Protein AF-J4VB15-F1 (afdb_monomer_lite)

Radius of gyration: 11.92 Å; chains: 1; bounding box: 34×20×24 Å

Secondary structure (DSSP, 8-state):
----EEEEEEESS-HHHHHHHHHHHHH-S---EEEEEEESS--SSSHHHHHHTT-EEEE--

pLDDT: mean 71.32, std 14.36, range [43.47, 89.44]

Foldseek 3Di:
DLDAEEAEAEDEPPLPVVLVVLVVLVVDPDDRYEYEYEYADDDPDRVVSCVVPPHDYDYDD

Structure (mmCIF, N/CA/C/O backbone):
data_AF-J4VB15-F1
#
_entry.id   AF-J4VB15-F1
#
loop_
_atom_site.group_PDB
_atom_site.id
_atom_site.type_symbol
_atom_site.label_atom_id
_atom_site.label_alt_id
_atom_site.label_comp_id
_atom_site.label_asym_id
_atom_site.label_entity_id
_atom_site.label_seq_id
_atom_site.pdbx_PDB_ins_code
_atom_site.Cartn_x
_atom_site.Cartn_y
_atom_site.Cartn_z
_atom_site.occupancy
_atom_site.B_iso_or_equiv
_atom_site.auth_seq_id
_atom_site.auth_comp_id
_atom_site.auth_asym_id
_atom_site.auth_atom_id
_atom_site.pdbx_PDB_model_num
ATOM 1 N N . MET A 1 1 ? -22.834 2.726 9.727 1.00 50.69 1 MET A N 1
ATOM 2 C CA . MET A 1 1 ? -22.798 2.100 8.390 1.00 50.69 1 MET A CA 1
ATOM 3 C C . MET A 1 1 ? -21.616 1.151 8.369 1.00 50.69 1 MET A C 1
ATOM 5 O O . MET A 1 1 ? -20.517 1.593 8.668 1.00 50.69 1 MET A O 1
ATOM 9 N N . ASN A 1 2 ? -21.855 -0.141 8.135 1.00 65.88 2 ASN A N 1
ATOM 10 C CA . ASN A 1 2 ? -20.825 -1.189 8.113 1.00 65.88 2 ASN A CA 1
ATOM 11 C C . ASN A 1 2 ? -20.578 -1.646 6.669 1.00 65.88 2 ASN A C 1
ATOM 13 O O . ASN A 1 2 ? -20.592 -2.837 6.363 1.00 65.88 2 ASN A O 1
ATOM 17 N N . GLU A 1 3 ? -20.462 -0.675 5.767 1.00 83.00 3 GLU A N 1
ATOM 18 C CA . GLU A 1 3 ? -20.201 -0.944 4.360 1.00 83.00 3 GLU A CA 1
ATOM 19 C C . GLU A 1 3 ? -18.750 -1.394 4.238 1.00 83.00 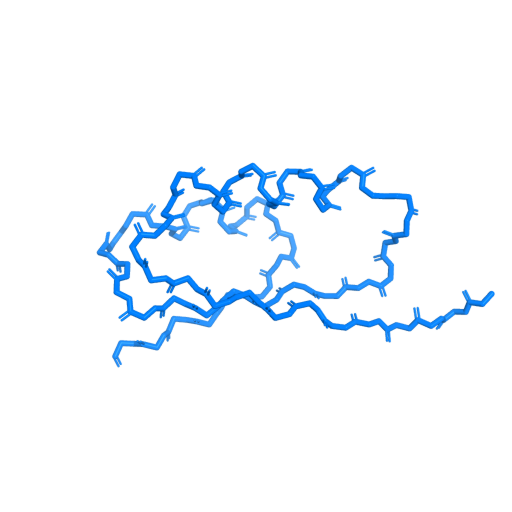3 GLU A C 1
ATOM 21 O O . GLU A 1 3 ? -17.846 -0.748 4.773 1.00 83.00 3 GLU A O 1
ATOM 26 N N . ARG A 1 4 ? -18.559 -2.572 3.645 1.00 86.19 4 ARG A N 1
ATOM 27 C CA . ARG A 1 4 ? -17.243 -3.115 3.328 1.00 86.19 4 ARG A CA 1
ATOM 28 C C . ARG A 1 4 ? -16.986 -2.840 1.859 1.00 86.19 4 ARG A C 1
ATOM 30 O O . ARG A 1 4 ? -17.840 -3.159 1.034 1.00 86.19 4 ARG A O 1
ATOM 37 N N . CYS A 1 5 ? -15.835 -2.263 1.545 1.00 88.38 5 CYS A N 1
ATOM 38 C CA . CYS A 1 5 ? -15.430 -2.011 0.167 1.00 88.38 5 CYS A CA 1
ATOM 39 C C . CYS A 1 5 ? -14.094 -2.688 -0.154 1.00 88.38 5 CYS A C 1
ATOM 41 O O . CYS A 1 5 ? -13.334 -3.069 0.737 1.00 88.38 5 CYS A O 1
ATOM 43 N N . SER A 1 6 ? -13.830 -2.849 -1.444 1.00 89.06 6 SER A N 1
ATOM 44 C CA . SER A 1 6 ? -12.593 -3.434 -1.953 1.00 89.06 6 SER A CA 1
ATOM 45 C C . SER A 1 6 ? -11.910 -2.401 -2.838 1.00 89.06 6 SER A C 1
ATOM 47 O O . SER A 1 6 ? -12.538 -1.833 -3.733 1.00 89.06 6 SER A O 1
ATOM 49 N N . VAL A 1 7 ? -10.636 -2.133 -2.567 1.00 86.69 7 VAL A N 1
ATOM 50 C CA . VAL A 1 7 ? -9.808 -1.173 -3.299 1.00 86.69 7 VAL A CA 1
ATOM 51 C C . VAL A 1 7 ? -8.858 -1.962 -4.188 1.00 86.69 7 VAL A C 1
ATOM 53 O O . VAL A 1 7 ? -7.971 -2.652 -3.691 1.00 86.69 7 VAL A O 1
ATOM 56 N N . ILE A 1 8 ? -9.053 -1.875 -5.502 1.00 87.50 8 ILE A N 1
ATOM 57 C CA . ILE A 1 8 ? -8.209 -2.556 -6.488 1.00 87.50 8 ILE A CA 1
ATOM 58 C C . ILE A 1 8 ? -7.276 -1.518 -7.106 1.00 87.50 8 ILE A C 1
ATOM 60 O O . ILE A 1 8 ? -7.741 -0.542 -7.694 1.00 87.50 8 ILE A O 1
ATOM 64 N N . ILE A 1 9 ? -5.968 -1.722 -6.960 1.00 85.00 9 ILE A N 1
ATOM 65 C CA . ILE A 1 9 ? -4.929 -0.824 -7.466 1.00 85.00 9 ILE A CA 1
ATOM 66 C C . ILE A 1 9 ? -4.138 -1.576 -8.528 1.00 85.00 9 ILE A C 1
ATOM 68 O O . ILE A 1 9 ? -3.511 -2.585 -8.226 1.00 85.00 9 ILE A O 1
ATOM 72 N N . ILE A 1 10 ? -4.170 -1.089 -9.764 1.00 82.25 10 ILE A N 1
ATOM 73 C CA . ILE A 1 10 ? -3.403 -1.667 -10.870 1.00 82.25 10 ILE A CA 1
ATOM 74 C C . ILE A 1 10 ? -2.152 -0.812 -11.054 1.00 82.25 10 ILE A C 1
ATOM 76 O O . ILE A 1 10 ? -2.265 0.386 -11.322 1.00 82.25 10 ILE A O 1
ATOM 80 N N . THR A 1 11 ? -0.976 -1.410 -10.883 1.00 74.69 11 THR A N 1
ATOM 81 C CA . THR A 1 11 ? 0.318 -0.746 -11.071 1.00 74.69 11 THR A CA 1
ATOM 82 C C . THR A 1 11 ? 1.023 -1.294 -12.308 1.00 74.69 11 THR A C 1
ATOM 84 O O . THR A 1 11 ? 1.013 -2.493 -12.579 1.00 74.69 11 THR A O 1
ATOM 87 N N . LEU A 1 12 ? 1.643 -0.393 -13.072 1.00 68.75 12 LEU A N 1
ATOM 88 C CA . LEU A 1 12 ? 2.559 -0.717 -14.163 1.00 68.75 12 LEU A CA 1
ATOM 89 C C . LEU A 1 12 ? 3.805 0.152 -13.970 1.00 68.75 12 LEU A C 1
ATOM 91 O O . LEU A 1 12 ? 3.744 1.352 -14.219 1.00 68.75 12 LEU A O 1
ATOM 95 N N . ASN A 1 13 ? 4.908 -0.426 -13.487 1.00 65.44 13 ASN A N 1
ATOM 96 C CA . ASN A 1 13 ? 6.185 0.272 -13.257 1.00 65.44 13 ASN A CA 1
ATOM 97 C C . ASN A 1 13 ? 6.140 1.481 -12.282 1.00 65.44 13 ASN A C 1
ATOM 99 O O . ASN A 1 13 ? 6.999 2.361 -12.332 1.00 65.44 13 ASN A O 1
ATOM 103 N N . GLU A 1 14 ? 5.175 1.522 -11.353 1.00 64.88 14 GLU A N 1
ATOM 104 C CA . GLU A 1 14 ? 4.905 2.661 -10.444 1.00 64.88 14 GLU A CA 1
ATOM 105 C C . GLU A 1 14 ? 5.252 2.377 -8.96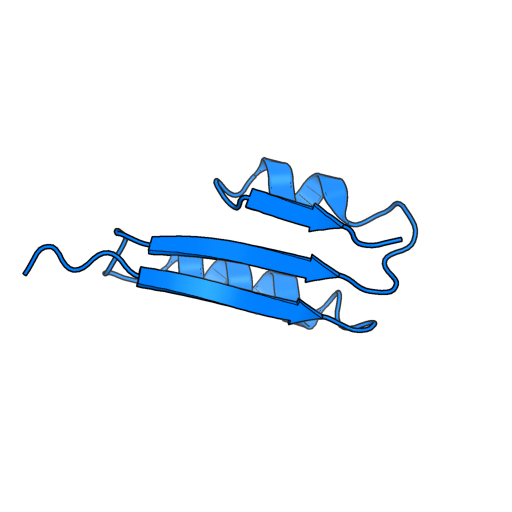2 1.00 64.88 14 GLU A C 1
ATOM 107 O O . GLU A 1 14 ? 4.563 2.793 -8.023 1.00 64.88 14 GLU A O 1
ATOM 112 N N . GLU A 1 15 ? 6.368 1.680 -8.721 1.00 65.00 15 GLU A N 1
ATOM 113 C CA . GLU A 1 15 ? 6.760 1.197 -7.385 1.00 65.00 15 GLU A CA 1
ATOM 114 C C . GLU A 1 15 ? 7.003 2.292 -6.332 1.00 65.00 15 GLU A C 1
ATOM 116 O O . GLU A 1 15 ? 6.929 2.048 -5.124 1.00 65.00 15 GLU A O 1
ATOM 121 N N . ARG A 1 16 ? 7.324 3.518 -6.761 1.00 68.44 16 ARG A N 1
ATOM 122 C CA . ARG A 1 16 ? 7.561 4.639 -5.836 1.00 68.44 16 ARG A CA 1
ATOM 123 C C . ARG A 1 16 ? 6.259 5.231 -5.310 1.00 68.44 16 ARG A C 1
ATOM 125 O O . ARG A 1 16 ? 6.182 5.576 -4.134 1.00 68.44 16 ARG A O 1
ATOM 132 N N . ASN A 1 17 ? 5.245 5.325 -6.162 1.00 75.88 17 ASN A N 1
ATOM 133 C CA . ASN A 1 17 ? 3.989 5.992 -5.834 1.00 75.88 17 ASN A CA 1
ATOM 134 C C . ASN A 1 17 ? 3.053 5.085 -5.027 1.00 75.88 17 ASN A C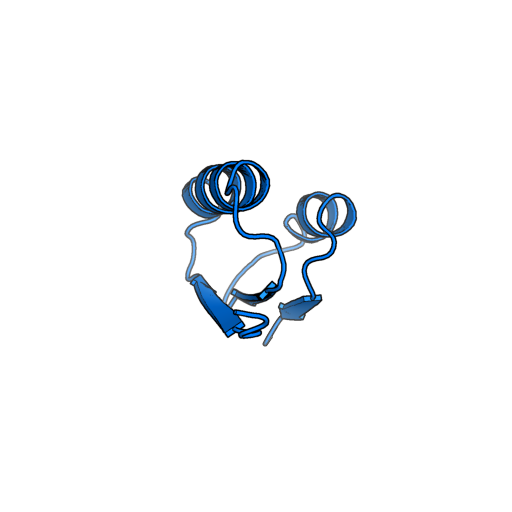 1
ATOM 136 O O . ASN A 1 17 ? 2.358 5.560 -4.128 1.00 75.88 17 ASN A O 1
ATOM 140 N N . ILE A 1 18 ? 3.107 3.771 -5.262 1.00 79.88 18 ILE A N 1
ATOM 141 C CA . ILE A 1 18 ? 2.298 2.798 -4.518 1.00 79.88 18 ILE A CA 1
ATOM 142 C C . ILE A 1 18 ? 2.625 2.772 -3.020 1.00 79.88 18 ILE A C 1
ATOM 144 O O . ILE A 1 18 ? 1.717 2.631 -2.208 1.00 79.88 18 ILE A O 1
ATOM 148 N N . LYS A 1 19 ? 3.885 2.995 -2.615 1.00 77.75 19 LYS A N 1
ATOM 149 C CA . LYS A 1 19 ? 4.255 3.049 -1.186 1.00 77.75 19 LYS A CA 1
ATOM 150 C C . LYS A 1 19 ? 3.558 4.194 -0.452 1.00 77.75 19 LYS A C 1
ATOM 152 O O . LYS A 1 19 ? 3.067 3.999 0.660 1.00 77.75 19 LYS A O 1
ATOM 157 N N . ASN A 1 20 ? 3.491 5.368 -1.080 1.00 84.31 20 ASN A N 1
ATOM 158 C CA . ASN A 1 20 ? 2.799 6.526 -0.515 1.00 84.31 20 ASN A CA 1
ATOM 159 C C . ASN A 1 20 ? 1.291 6.260 -0.435 1.00 84.31 20 ASN A C 1
ATOM 161 O O . ASN A 1 20 ? 0.699 6.443 0.622 1.00 84.31 20 ASN A O 1
ATOM 165 N N . LEU A 1 21 ? 0.698 5.710 -1.500 1.00 84.81 21 LEU A N 1
ATOM 166 C CA . LEU A 1 21 ? -0.725 5.364 -1.533 1.00 84.81 21 LEU A CA 1
ATOM 167 C C . LEU A 1 21 ? -1.111 4.339 -0.454 1.00 84.81 21 LEU A C 1
ATOM 169 O O . LEU A 1 21 ? -2.108 4.517 0.243 1.00 84.81 21 LEU A O 1
ATOM 173 N N . LEU A 1 22 ? -0.318 3.279 -0.282 1.00 83.12 22 LEU A N 1
ATOM 174 C CA . LEU A 1 22 ? -0.545 2.285 0.770 1.00 83.12 22 LEU A CA 1
ATOM 175 C C . LEU A 1 22 ? -0.395 2.900 2.172 1.00 83.12 22 LEU A C 1
ATOM 177 O O . LEU A 1 22 ? -1.184 2.590 3.066 1.00 83.12 22 LEU A O 1
ATOM 181 N N . SER A 1 23 ? 0.559 3.818 2.356 1.00 84.44 23 SER A N 1
ATOM 182 C CA . SER A 1 23 ? 0.723 4.562 3.613 1.00 84.44 23 SER A CA 1
ATOM 183 C C . SER A 1 23 ? -0.498 5.438 3.917 1.00 84.44 23 SER A C 1
ATOM 185 O O . SER A 1 23 ? -0.997 5.431 5.042 1.00 84.44 23 SER A O 1
ATOM 187 N N . ASP A 1 24 ? -1.042 6.123 2.911 1.00 87.25 24 ASP A N 1
ATOM 188 C CA . ASP A 1 24 ? -2.239 6.954 3.053 1.00 87.25 24 ASP A CA 1
ATOM 189 C C . ASP A 1 24 ? -3.487 6.118 3.374 1.00 87.25 24 ASP A C 1
ATOM 191 O O . ASP A 1 24 ? -4.292 6.502 4.229 1.00 87.25 24 ASP A O 1
ATOM 195 N N . LEU A 1 25 ? -3.635 4.938 2.759 1.00 86.31 25 LEU A N 1
ATOM 196 C CA . LEU A 1 25 ? -4.698 3.977 3.085 1.00 86.31 25 LEU A CA 1
ATOM 197 C C . LEU A 1 25 ? -4.588 3.491 4.541 1.00 86.31 25 LEU A C 1
ATOM 199 O O . LEU A 1 25 ? -5.594 3.379 5.250 1.00 86.31 25 LEU A O 1
ATOM 203 N N . CYS A 1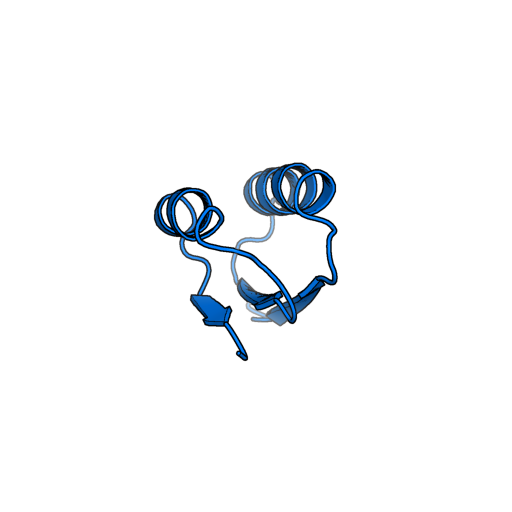 26 ? -3.367 3.306 5.045 1.00 82.62 26 CYS A N 1
ATOM 204 C CA . CYS A 1 26 ? -3.117 3.016 6.456 1.00 82.62 26 CYS A CA 1
ATOM 205 C C . CYS A 1 26 ? -3.491 4.161 7.407 1.00 82.62 26 CYS A C 1
ATOM 207 O O . CYS A 1 26 ? -3.777 3.896 8.576 1.00 82.62 26 CYS A O 1
ATOM 209 N N . LEU A 1 27 ? -3.580 5.404 6.937 1.00 87.19 27 LEU A N 1
ATOM 210 C CA . LEU A 1 27 ? -3.992 6.555 7.749 1.00 87.19 27 LEU A CA 1
ATOM 211 C C . LEU A 1 27 ? -5.496 6.866 7.664 1.00 87.19 27 LEU A C 1
ATOM 213 O O . LEU A 1 27 ? -5.997 7.664 8.455 1.00 87.19 27 LEU A O 1
ATOM 217 N N . GLN A 1 28 ? -6.245 6.210 6.770 1.00 85.69 28 GLN A N 1
ATOM 218 C CA . GLN A 1 28 ? -7.692 6.424 6.638 1.00 85.69 28 GLN A CA 1
ATOM 219 C C . GLN A 1 28 ? -8.458 6.092 7.926 1.00 85.69 28 GLN A C 1
ATOM 221 O O . GLN A 1 28 ? -8.157 5.116 8.613 1.00 85.69 28 GLN A O 1
ATOM 226 N N . THR A 1 29 ? -9.490 6.876 8.235 1.00 89.44 29 THR A N 1
ATOM 227 C CA . THR A 1 29 ? -10.361 6.670 9.408 1.00 89.44 29 THR A CA 1
ATOM 228 C C . THR A 1 29 ? -11.348 5.518 9.216 1.00 89.44 29 THR A C 1
ATOM 230 O O . THR A 1 29 ? -11.731 4.858 10.181 1.00 89.44 29 THR A O 1
ATOM 233 N N . HIS A 1 30 ? -11.738 5.238 7.973 1.00 86.62 30 HIS A N 1
ATOM 234 C CA . HIS A 1 30 ? -12.464 4.029 7.606 1.00 86.62 30 HIS A CA 1
ATOM 235 C C . HIS A 1 30 ? -11.467 2.872 7.463 1.00 86.62 30 HIS A C 1
ATOM 237 O O . HIS A 1 30 ? -10.445 3.046 6.817 1.00 86.62 30 HIS A O 1
ATOM 243 N N . LYS A 1 31 ? -11.734 1.712 8.075 1.00 83.75 31 LYS A N 1
ATOM 244 C CA . LYS A 1 31 ? -10.832 0.536 8.057 1.00 83.75 31 LYS A CA 1
ATOM 245 C C . LYS A 1 31 ? -11.469 -0.734 7.509 1.00 83.75 31 LYS A C 1
ATOM 247 O O . LYS A 1 31 ? -10.809 -1.761 7.414 1.00 83.75 31 LYS A O 1
ATOM 252 N N . ASN A 1 32 ? -12.755 -0.684 7.178 1.00 89.06 32 ASN A N 1
ATOM 253 C CA . ASN A 1 32 ? -13.503 -1.854 6.737 1.00 89.06 32 ASN A CA 1
ATOM 254 C C . ASN A 1 32 ? -13.334 -2.065 5.228 1.00 89.06 32 ASN A C 1
ATOM 256 O O . ASN A 1 32 ? -14.307 -2.069 4.478 1.00 89.06 32 ASN A O 1
ATOM 260 N N . PHE A 1 33 ? -12.088 -2.195 4.782 1.00 87.62 33 PHE A N 1
ATOM 261 C CA . PHE A 1 33 ? -11.778 -2.427 3.382 1.00 87.62 33 PHE A CA 1
ATOM 262 C C . PHE A 1 33 ? -10.591 -3.361 3.202 1.00 87.62 33 PHE A C 1
ATOM 264 O O . PHE A 1 33 ? -9.739 -3.496 4.077 1.00 87.62 33 PHE A O 1
ATOM 271 N N . GLU A 1 34 ? -10.547 -3.994 2.039 1.00 86.06 34 GLU A N 1
ATOM 272 C CA . GLU A 1 34 ? -9.405 -4.775 1.573 1.00 86.06 34 GLU A CA 1
ATOM 273 C C . GLU A 1 34 ? -8.710 -4.047 0.426 1.00 86.06 34 GLU A C 1
ATOM 275 O O . GLU A 1 34 ? -9.355 -3.343 -0.354 1.00 86.06 34 GLU A O 1
ATOM 280 N N . VAL A 1 35 ? -7.393 -4.213 0.329 1.00 84.81 35 VAL A N 1
ATOM 281 C CA . VAL A 1 35 ? -6.587 -3.657 -0.759 1.00 84.81 35 VAL A CA 1
ATOM 282 C C . VAL A 1 35 ? -6.006 -4.811 -1.554 1.00 84.81 35 VAL A C 1
ATOM 284 O O . VAL A 1 35 ? -5.341 -5.679 -0.983 1.00 84.81 35 VAL A O 1
ATOM 287 N N . ILE A 1 36 ? -6.276 -4.803 -2.856 1.00 84.44 36 ILE A N 1
ATOM 288 C CA . ILE A 1 36 ? -5.740 -5.751 -3.826 1.00 84.44 36 ILE A CA 1
ATOM 289 C C . ILE A 1 36 ? -4.864 -4.962 -4.784 1.00 84.44 36 ILE A C 1
ATOM 291 O O . ILE A 1 36 ? -5.359 -4.109 -5.520 1.00 84.44 36 ILE A O 1
ATOM 295 N N . VAL A 1 37 ? -3.565 -5.239 -4.765 1.00 81.25 37 VAL A N 1
ATOM 296 C CA . VAL A 1 37 ? -2.627 -4.646 -5.719 1.00 81.25 37 VAL A CA 1
ATOM 297 C C . VAL A 1 37 ? -2.350 -5.668 -6.810 1.00 81.25 37 VAL A C 1
ATOM 299 O O . VAL A 1 37 ? -1.972 -6.803 -6.512 1.00 81.25 37 VAL A O 1
ATOM 302 N N . VAL A 1 38 ? -2.600 -5.257 -8.050 1.00 79.50 38 VAL A N 1
ATOM 303 C CA . VAL A 1 38 ? -2.332 -6.024 -9.264 1.00 79.50 38 VAL A CA 1
ATOM 304 C C . VAL A 1 38 ? -1.137 -5.382 -9.944 1.00 79.50 38 VAL A C 1
ATOM 306 O O . VAL A 1 38 ? -1.260 -4.30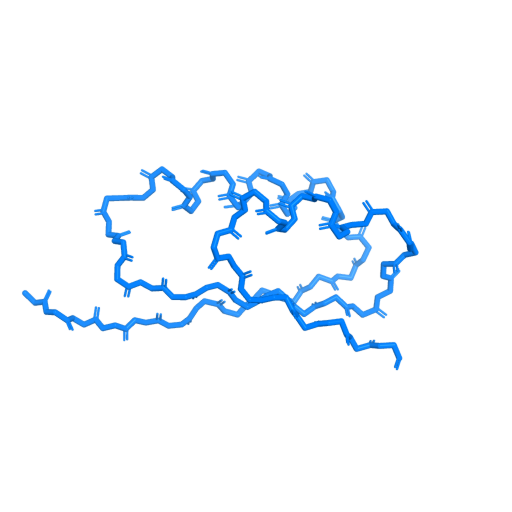4 -10.528 1.00 79.50 38 VAL A O 1
ATOM 309 N N . ASP A 1 39 ? 0.008 -6.046 -9.843 1.00 74.44 39 ASP A N 1
ATOM 310 C CA . ASP A 1 39 ? 1.215 -5.646 -10.555 1.00 74.44 39 ASP A CA 1
ATOM 311 C C . ASP A 1 39 ? 1.376 -6.478 -11.826 1.00 74.44 39 ASP A C 1
ATOM 313 O O . ASP A 1 39 ? 1.170 -7.695 -11.806 1.00 74.44 39 ASP A O 1
ATOM 317 N N . SER A 1 40 ? 1.710 -5.792 -12.918 1.00 65.69 40 SER A N 1
ATOM 318 C CA . SER A 1 40 ? 1.858 -6.368 -14.256 1.00 65.69 40 SER A CA 1
ATOM 319 C C . SER A 1 40 ? 3.322 -6.504 -14.701 1.00 65.69 40 SER A C 1
ATOM 321 O O . SER A 1 40 ? 3.542 -6.989 -15.806 1.00 65.69 40 SER A O 1
ATOM 323 N N . ASP A 1 41 ? 4.307 -6.024 -13.919 1.00 61.19 41 ASP A N 1
ATOM 324 C CA . ASP A 1 41 ? 5.728 -6.029 -14.329 1.00 61.19 41 ASP A CA 1
ATOM 325 C C . ASP A 1 41 ? 6.753 -5.835 -13.176 1.00 61.19 41 ASP A C 1
ATOM 327 O O . ASP A 1 41 ? 7.862 -5.345 -13.393 1.00 61.19 41 ASP A O 1
ATOM 331 N N . SER A 1 42 ? 6.432 -6.169 -11.917 1.00 55.72 42 SER A N 1
ATOM 332 C CA . SER A 1 42 ? 7.395 -5.994 -10.813 1.00 55.72 42 SER A CA 1
ATOM 333 C C . SER A 1 42 ? 8.482 -7.074 -10.815 1.00 55.72 42 SER A C 1
ATOM 335 O O . SER A 1 42 ? 8.204 -8.253 -10.585 1.00 55.72 42 SER A O 1
ATOM 337 N N . THR A 1 43 ? 9.740 -6.679 -11.003 1.00 54.09 43 THR A N 1
ATOM 338 C CA . THR A 1 43 ? 10.902 -7.571 -10.884 1.00 54.09 43 THR A CA 1
ATOM 339 C C . THR A 1 43 ? 11.291 -7.728 -9.406 1.00 54.09 43 THR A C 1
ATOM 341 O O . THR A 1 43 ? 11.779 -6.774 -8.813 1.00 54.09 43 THR A O 1
ATOM 344 N N . ASP A 1 44 ? 11.059 -8.907 -8.813 1.00 55.50 44 ASP A N 1
ATOM 345 C CA . ASP A 1 44 ? 11.585 -9.496 -7.552 1.00 55.50 44 ASP A CA 1
ATOM 346 C C . ASP A 1 44 ? 11.728 -8.656 -6.246 1.00 55.50 44 ASP A C 1
ATOM 348 O O . ASP A 1 44 ? 12.054 -9.211 -5.197 1.00 55.50 44 ASP A O 1
ATOM 352 N N . GLY A 1 45 ? 11.452 -7.350 -6.225 1.00 54.78 45 GLY A N 1
ATOM 353 C CA . GLY A 1 45 ? 11.727 -6.458 -5.087 1.00 54.78 45 GLY A CA 1
ATOM 354 C C . GLY A 1 45 ? 10.510 -6.029 -4.260 1.00 54.78 45 GLY A C 1
ATOM 355 O O . GLY A 1 45 ? 10.667 -5.449 -3.183 1.00 54.78 45 GLY A O 1
ATOM 356 N N . MET A 1 46 ? 9.291 -6.296 -4.734 1.00 54.75 46 MET A N 1
ATOM 357 C CA . MET A 1 46 ? 8.069 -5.669 -4.206 1.00 54.75 46 MET A CA 1
ATOM 358 C C . MET A 1 46 ? 7.389 -6.406 -3.043 1.00 54.75 46 MET A C 1
ATOM 360 O O . MET A 1 46 ? 6.623 -5.806 -2.287 1.00 54.75 46 MET A O 1
ATOM 364 N N . ILE A 1 47 ? 7.703 -7.688 -2.845 1.00 56.97 47 ILE A N 1
ATOM 365 C CA . ILE A 1 47 ? 7.006 -8.574 -1.893 1.00 56.97 47 ILE A CA 1
ATOM 366 C C . ILE A 1 47 ? 7.234 -8.156 -0.424 1.00 56.97 47 ILE A C 1
ATOM 368 O O . ILE A 1 47 ? 6.370 -8.361 0.431 1.00 56.97 47 ILE A O 1
ATOM 372 N N . ALA A 1 48 ? 8.367 -7.511 -0.122 1.00 55.97 48 ALA A N 1
ATOM 373 C CA . ALA A 1 48 ? 8.719 -7.110 1.242 1.00 55.97 48 ALA A CA 1
ATOM 374 C C . ALA A 1 48 ? 7.816 -6.000 1.803 1.00 55.97 48 ALA A C 1
ATOM 376 O O . ALA A 1 48 ? 7.540 -5.988 2.996 1.00 55.97 48 ALA A O 1
ATOM 377 N N . VAL A 1 49 ? 7.320 -5.092 0.953 1.00 56.88 49 VAL A N 1
ATOM 378 C CA . VAL A 1 49 ? 6.434 -4.007 1.399 1.00 56.88 49 VAL A CA 1
ATOM 379 C C . VAL A 1 49 ? 5.070 -4.578 1.759 1.00 56.88 49 VAL A C 1
ATOM 381 O O . VAL A 1 49 ? 4.539 -4.240 2.804 1.00 56.88 49 VAL A O 1
ATOM 384 N N . ALA A 1 50 ? 4.538 -5.496 0.949 1.00 55.72 50 ALA A N 1
ATOM 385 C CA . ALA A 1 50 ? 3.202 -6.054 1.134 1.00 55.72 50 ALA A CA 1
ATOM 386 C C . ALA A 1 50 ? 3.042 -6.869 2.425 1.00 55.72 50 ALA A C 1
ATOM 388 O O . ALA A 1 50 ? 1.945 -6.898 2.957 1.00 55.72 50 ALA A O 1
ATOM 389 N N . SER A 1 51 ? 4.103 -7.486 2.955 1.00 56.16 51 SER A N 1
ATOM 390 C CA . SER A 1 51 ? 4.019 -8.269 4.203 1.00 56.16 51 SER A CA 1
ATOM 391 C C . SER A 1 51 ? 3.750 -7.407 5.445 1.00 56.16 51 SER A C 1
ATOM 393 O O . SER A 1 51 ? 3.168 -7.896 6.412 1.00 56.16 51 SER A O 1
ATOM 395 N N . ASP A 1 52 ? 4.123 -6.124 5.407 1.00 55.88 52 ASP A N 1
ATOM 396 C CA . ASP A 1 52 ? 3.829 -5.166 6.4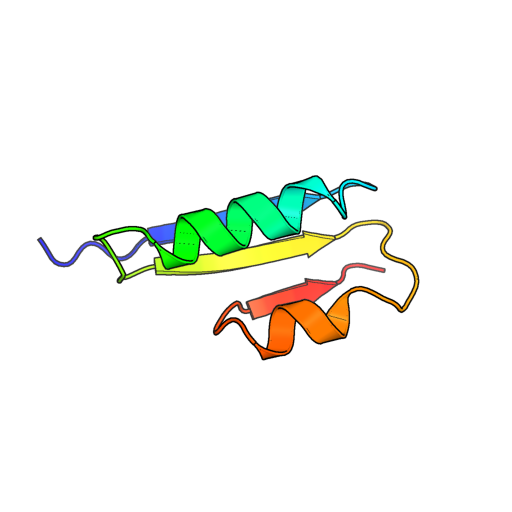79 1.00 55.88 52 ASP A CA 1
ATOM 397 C C . ASP A 1 52 ? 2.389 -4.623 6.404 1.00 55.88 52 ASP A C 1
ATOM 399 O O . ASP A 1 52 ? 1.868 -4.091 7.387 1.00 55.88 52 ASP A O 1
ATOM 403 N N . PHE A 1 53 ? 1.708 -4.784 5.263 1.00 58.47 53 PHE A N 1
ATOM 404 C CA . PHE A 1 53 ? 0.306 -4.410 5.092 1.00 58.47 53 PHE A CA 1
ATOM 405 C C . PHE A 1 53 ? -0.559 -5.679 5.156 1.00 58.47 53 PHE A C 1
ATOM 407 O O . PHE A 1 53 ? -0.256 -6.683 4.531 1.00 58.47 53 PHE A O 1
ATOM 414 N N . GLN A 1 54 ? -1.717 -5.660 5.821 1.00 56.28 54 GLN A N 1
ATOM 415 C CA . GLN A 1 54 ? -2.739 -6.717 5.642 1.00 56.28 54 GLN A CA 1
ATOM 416 C C . GLN A 1 54 ? -3.394 -6.658 4.238 1.00 56.28 54 GLN A C 1
ATOM 418 O O . GLN A 1 54 ? -4.588 -6.903 4.077 1.00 56.28 54 GLN A O 1
ATOM 423 N N . ALA A 1 55 ? -2.636 -6.264 3.215 1.00 56.38 55 ALA A N 1
ATOM 424 C CA . ALA A 1 55 ? -3.062 -6.191 1.832 1.00 56.38 55 ALA A CA 1
ATOM 425 C C . ALA A 1 55 ? -2.891 -7.569 1.186 1.00 56.38 55 ALA A C 1
ATOM 427 O O . ALA A 1 55 ? -1.875 -8.239 1.364 1.00 56.38 55 ALA A O 1
ATOM 428 N N . SER A 1 56 ? -3.893 -7.999 0.424 1.00 52.59 56 SER A N 1
ATOM 429 C CA . SER A 1 56 ? -3.789 -9.224 -0.367 1.00 52.59 56 SER A CA 1
ATOM 430 C C . SER A 1 56 ? -3.127 -8.877 -1.697 1.00 52.59 56 SER A C 1
ATOM 432 O O . SER A 1 56 ? -3.667 -8.092 -2.471 1.00 52.59 56 SER A O 1
ATOM 434 N N . TRP A 1 57 ? -1.940 -9.421 -1.959 1.00 60.72 57 TRP A N 1
ATOM 435 C CA . TRP A 1 57 ? -1.193 -9.150 -3.189 1.00 60.72 57 TRP A CA 1
ATOM 436 C C . TRP A 1 57 ? -1.498 -10.200 -4.259 1.00 60.72 57 TRP A C 1
ATOM 438 O O . TRP A 1 57 ? -1.444 -11.397 -3.974 1.00 60.72 57 TRP A O 1
ATOM 448 N N . ILE A 1 58 ? -1.781 -9.767 -5.491 1.00 52.69 58 ILE A N 1
ATOM 449 C CA . ILE A 1 58 ? -1.921 -10.660 -6.647 1.00 52.69 58 ILE A CA 1
ATOM 450 C C . ILE A 1 58 ? -0.908 -10.211 -7.703 1.00 52.69 58 ILE A C 1
ATOM 452 O O . ILE A 1 58 ? -1.094 -9.198 -8.368 1.00 52.69 58 ILE A O 1
ATOM 456 N N . CYS A 1 59 ? 0.175 -10.975 -7.844 1.00 48.00 59 CYS A N 1
ATOM 457 C CA . CYS A 1 59 ? 1.135 -10.803 -8.932 1.00 48.00 59 CYS A CA 1
ATOM 458 C C . CYS A 1 59 ? 0.636 -11.595 -10.144 1.00 48.00 59 CYS A C 1
ATOM 460 O O . CYS A 1 59 ? 0.386 -12.797 -10.021 1.00 48.00 59 CYS A O 1
ATOM 462 N N . LEU A 1 60 ? 0.464 -10.933 -11.286 1.00 44.41 60 LEU A N 1
ATOM 463 C CA . LEU A 1 60 ? 0.148 -11.589 -12.552 1.00 44.41 60 LEU A CA 1
ATOM 464 C C . LEU A 1 60 ? 1.387 -11.478 -13.446 1.00 44.41 60 LEU A C 1
ATOM 466 O O . LEU A 1 60 ? 1.557 -10.479 -14.136 1.00 44.41 60 LEU A O 1
ATOM 470 N N . SER A 1 61 ? 2.260 -12.488 -13.377 1.00 43.47 61 SER A N 1
ATOM 471 C CA . SER A 1 61 ? 3.365 -12.698 -14.327 1.00 43.47 61 SER A CA 1
ATOM 472 C C . SER A 1 61 ? 2.889 -13.422 -15.579 1.00 43.47 61 SER A C 1
ATOM 474 O O . SER A 1 61 ? 2.166 -14.431 -15.386 1.00 43.47 61 SER A O 1
#

Sequence (61 aa):
MNERCSVIIITLNEERNIKNLLSDLCLQTHKNFEVIVVDSDSTDGMIAVASDFQASWICLS